Protein AF-A0A914RYQ4-F1 (afdb_monomer_lite)

Structure (mmCIF, N/CA/C/O backbone):
data_AF-A0A914RYQ4-F1
#
_entry.id   AF-A0A914RYQ4-F1
#
loop_
_atom_site.group_PDB
_atom_site.id
_atom_site.type_symbol
_atom_site.label_atom_id
_atom_site.label_alt_id
_atom_site.label_comp_id
_atom_site.label_asym_id
_atom_site.label_entity_id
_atom_site.label_seq_id
_atom_site.pdbx_PDB_ins_code
_atom_site.Cartn_x
_atom_site.Cartn_y
_atom_site.Cartn_z
_atom_site.occupancy
_atom_site.B_iso_or_equiv
_atom_site.auth_seq_id
_atom_site.auth_comp_id
_atom_site.auth_asym_id
_atom_site.auth_atom_id
_atom_site.pdbx_PDB_model_num
ATOM 1 N N . MET A 1 1 ? 11.371 -8.314 2.984 1.00 42.38 1 MET A N 1
ATOM 2 C CA . MET A 1 1 ? 10.171 -8.196 2.128 1.00 42.38 1 MET A CA 1
ATOM 3 C C . MET A 1 1 ? 8.972 -7.875 3.023 1.00 42.38 1 MET A C 1
ATOM 5 O O . MET A 1 1 ? 8.311 -8.781 3.512 1.00 42.38 1 MET A O 1
ATOM 9 N N . LYS A 1 2 ? 8.767 -6.596 3.356 1.00 53.28 2 LYS A N 1
ATOM 10 C CA . LYS A 1 2 ? 7.575 -6.132 4.080 1.00 53.28 2 LYS A CA 1
ATOM 11 C C . LYS A 1 2 ? 6.696 -5.460 3.029 1.00 53.28 2 LYS A C 1
ATOM 13 O O . LYS A 1 2 ? 6.984 -4.333 2.666 1.00 53.28 2 LYS A O 1
ATOM 18 N N . ASN A 1 3 ? 5.696 -6.160 2.491 1.00 68.62 3 ASN A N 1
ATOM 19 C CA . ASN A 1 3 ? 4.798 -5.568 1.482 1.00 68.62 3 ASN A CA 1
ATOM 20 C C . ASN A 1 3 ? 3.392 -5.330 2.055 1.00 68.62 3 ASN A C 1
ATOM 22 O O . ASN A 1 3 ? 2.388 -5.464 1.358 1.00 68.62 3 ASN A O 1
ATOM 26 N N . LEU A 1 4 ? 3.355 -5.043 3.355 1.00 86.38 4 LEU A N 1
ATOM 27 C CA . LEU A 1 4 ? 2.255 -4.380 4.029 1.00 86.38 4 LEU A CA 1
ATOM 28 C C . LEU A 1 4 ? 2.834 -3.059 4.529 1.00 86.38 4 LEU A C 1
ATOM 30 O O . LEU A 1 4 ? 3.714 -3.070 5.391 1.00 86.38 4 LEU A O 1
ATOM 34 N N . GLU A 1 5 ? 2.402 -1.962 3.934 1.00 91.50 5 GLU A N 1
ATOM 35 C CA . GLU A 1 5 ? 2.770 -0.614 4.348 1.00 91.50 5 GLU A CA 1
ATOM 36 C C . GLU A 1 5 ? 1.585 -0.024 5.097 1.00 91.50 5 GLU A C 1
ATOM 38 O O . GLU A 1 5 ? 0.455 -0.133 4.627 1.00 91.50 5 GLU A O 1
ATOM 43 N N . VAL A 1 6 ? 1.837 0.546 6.271 1.00 93.50 6 VAL A N 1
ATOM 44 C CA . VAL A 1 6 ? 0.804 1.149 7.111 1.00 93.50 6 VAL A CA 1
ATOM 45 C C . VAL A 1 6 ? 1.080 2.638 7.179 1.00 93.50 6 VAL A C 1
ATOM 47 O O . VAL A 1 6 ? 2.213 3.037 7.443 1.00 93.50 6 VAL A O 1
ATOM 50 N N . ILE A 1 7 ? 0.051 3.430 6.914 1.00 95.25 7 ILE A N 1
ATOM 51 C CA . ILE A 1 7 ? 0.080 4.887 6.921 1.00 95.25 7 ILE A CA 1
ATOM 52 C C . ILE A 1 7 ? -0.994 5.349 7.899 1.00 95.25 7 ILE A C 1
ATOM 54 O O . ILE A 1 7 ? -2.130 4.883 7.838 1.00 95.25 7 ILE A O 1
ATOM 58 N N . GLU A 1 8 ? -0.641 6.270 8.785 1.00 97.06 8 GLU A N 1
ATOM 59 C CA . GLU A 1 8 ? -1.605 6.970 9.628 1.00 97.06 8 GLU A CA 1
ATOM 60 C C . GLU A 1 8 ? -1.896 8.333 8.998 1.00 97.06 8 GLU A C 1
ATOM 62 O O . GLU A 1 8 ? -0.983 9.111 8.725 1.00 97.06 8 GLU A O 1
ATOM 67 N N . VAL A 1 9 ? -3.169 8.602 8.720 1.00 96.62 9 VAL A N 1
ATOM 68 C CA . VAL A 1 9 ? -3.648 9.923 8.312 1.00 96.62 9 VAL A CA 1
ATOM 69 C C . VAL A 1 9 ? -3.920 10.703 9.588 1.00 96.62 9 VAL A C 1
ATOM 71 O O . VAL A 1 9 ? -4.730 10.274 10.411 1.00 96.62 9 VAL A O 1
ATOM 74 N N . ILE A 1 10 ? -3.219 11.818 9.762 1.00 97.12 10 ILE A N 1
ATOM 75 C CA . ILE A 1 10 ? -3.195 12.597 11.003 1.00 97.12 10 ILE A CA 1
ATOM 76 C C . ILE A 1 10 ? -3.740 14.001 10.729 1.00 97.12 10 ILE A C 1
ATOM 78 O O . ILE A 1 10 ? -3.415 14.596 9.702 1.00 97.12 10 ILE A O 1
ATOM 82 N N . ASP A 1 11 ? -4.529 14.523 11.666 1.00 96.69 11 ASP A N 1
ATOM 83 C CA . ASP A 1 11 ? -4.927 15.931 11.744 1.00 96.69 11 ASP A CA 1
ATOM 84 C C . ASP A 1 11 ? -4.625 16.464 13.154 1.00 96.69 11 ASP A C 1
ATOM 86 O O . ASP A 1 11 ? -5.166 15.985 14.156 1.00 96.69 11 ASP A O 1
ATOM 90 N N . GLY A 1 12 ? -3.682 17.403 13.245 1.00 95.56 12 GLY A N 1
ATOM 91 C CA . GLY A 1 12 ? -3.097 17.832 14.516 1.00 95.56 12 GLY A CA 1
ATOM 92 C C . GLY A 1 12 ? -2.445 16.667 15.272 1.00 95.56 12 GLY A C 1
ATOM 93 O O . GLY A 1 12 ? -1.486 16.067 14.793 1.00 95.56 12 GLY A O 1
ATOM 94 N N . GLU A 1 13 ? -2.969 16.353 16.459 1.00 95.25 13 GLU A N 1
ATOM 95 C CA . GLU A 1 13 ? -2.524 15.225 17.297 1.00 95.25 13 GLU A CA 1
ATOM 96 C C . GLU A 1 13 ? -3.400 13.967 17.132 1.00 95.25 13 GLU A C 1
ATOM 98 O O . GLU A 1 13 ? -3.122 12.929 17.731 1.00 95.25 13 GLU A O 1
ATOM 103 N N . SER A 1 14 ? -4.473 14.042 16.336 1.00 96.31 14 SER A N 1
ATOM 104 C CA . SER A 1 14 ? -5.438 12.951 16.177 1.00 96.31 14 SER A CA 1
ATOM 105 C C . SER A 1 14 ? -5.129 12.096 14.952 1.00 96.31 14 SER A C 1
ATOM 107 O O . SER A 1 14 ? -4.978 12.609 13.844 1.00 96.31 14 SER A O 1
ATOM 109 N N . VAL A 1 15 ? -5.110 10.772 15.127 1.00 96.81 15 VAL A N 1
ATOM 110 C CA . VAL A 1 15 ? -5.104 9.822 14.004 1.00 96.81 15 VAL A CA 1
ATOM 111 C C . VAL A 1 15 ? -6.536 9.668 13.499 1.00 96.81 15 VAL A C 1
ATOM 113 O O . VAL A 1 15 ? -7.386 9.126 14.201 1.00 96.81 15 VAL A O 1
ATOM 116 N N . LEU A 1 16 ? -6.797 10.143 12.282 1.00 96.75 16 LEU A N 1
ATOM 117 C CA . LEU A 1 16 ? -8.107 10.059 11.635 1.00 96.75 16 LEU A CA 1
ATOM 118 C C . LEU A 1 16 ? -8.332 8.717 10.935 1.00 96.75 16 LEU A C 1
ATOM 120 O O . LEU A 1 16 ? -9.468 8.257 10.851 1.00 96.75 16 LEU A O 1
ATOM 124 N N . LEU A 1 17 ? -7.270 8.115 10.389 1.00 96.94 17 LEU A N 1
ATOM 125 C CA . LEU A 1 17 ? -7.376 6.885 9.604 1.00 96.94 17 LEU A CA 1
ATOM 126 C C . LEU A 1 17 ? -6.082 6.071 9.658 1.00 96.94 17 LEU A C 1
ATOM 128 O O . LEU A 1 17 ? -5.001 6.599 9.402 1.00 96.94 17 LEU A O 1
ATOM 132 N N . LYS A 1 18 ? -6.186 4.764 9.889 1.00 97.00 18 LYS A N 1
ATOM 133 C CA . LYS A 1 18 ? -5.107 3.793 9.685 1.00 97.00 18 LYS A CA 1
ATOM 134 C C . LYS A 1 18 ? -5.304 3.086 8.352 1.00 97.00 18 LYS A C 1
ATOM 136 O O . LYS A 1 18 ? -6.165 2.219 8.202 1.00 97.00 18 LYS A O 1
ATOM 141 N N . VAL A 1 19 ? -4.481 3.447 7.378 1.00 97.25 19 VAL A N 1
ATOM 142 C CA . VAL A 1 19 ? -4.501 2.905 6.018 1.00 97.25 19 VAL A CA 1
ATOM 14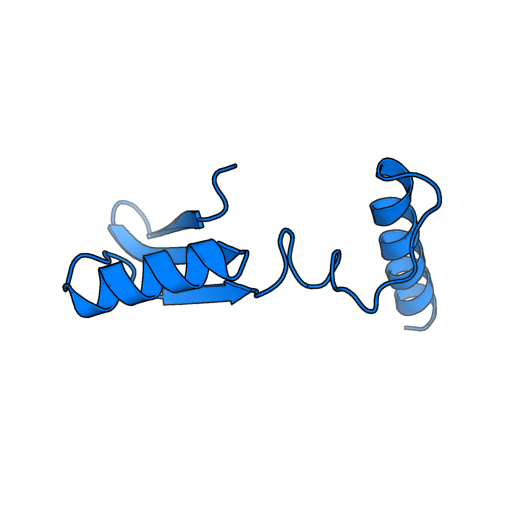3 C C . VAL A 1 19 ? -3.449 1.815 5.874 1.00 97.25 19 VAL A C 1
ATOM 145 O O . VAL A 1 19 ? -2.306 2.002 6.282 1.00 97.25 19 VAL A O 1
ATOM 148 N N . ALA A 1 20 ? -3.792 0.700 5.230 1.00 95.62 20 ALA A N 1
ATOM 149 C CA . ALA A 1 20 ? -2.815 -0.307 4.833 1.00 95.62 20 ALA A CA 1
ATOM 150 C C . ALA A 1 20 ? -2.777 -0.525 3.315 1.00 95.62 20 ALA A C 1
ATOM 152 O O . ALA A 1 20 ? -3.797 -0.802 2.691 1.00 95.62 20 ALA A O 1
ATOM 153 N N . LYS A 1 21 ? -1.578 -0.497 2.727 1.00 95.06 21 LYS A N 1
ATOM 154 C CA . LYS A 1 21 ? -1.321 -0.951 1.353 1.00 95.06 21 LYS A CA 1
ATOM 155 C C . LYS A 1 21 ? -0.739 -2.356 1.392 1.00 95.06 21 LYS A C 1
ATOM 157 O O . LYS A 1 21 ? 0.286 -2.596 2.032 1.00 95.06 21 LYS A O 1
ATOM 162 N N . CYS A 1 22 ? -1.383 -3.301 0.718 1.00 95.00 22 CYS A N 1
ATOM 163 C CA . CYS A 1 22 ? -1.012 -4.710 0.723 1.00 95.00 22 CYS A CA 1
ATOM 164 C C . CYS A 1 22 ? -0.682 -5.194 -0.689 1.00 95.00 22 CYS A C 1
ATOM 166 O O . CYS A 1 22 ? -1.536 -5.184 -1.571 1.00 95.00 22 CYS A O 1
ATOM 168 N N . TYR A 1 23 ? 0.542 -5.686 -0.889 1.00 94.38 23 TYR A N 1
ATOM 169 C CA . TYR A 1 23 ? 1.001 -6.181 -2.186 1.00 94.38 23 TYR A CA 1
ATOM 170 C C . TYR A 1 23 ? 1.319 -7.672 -2.141 1.00 94.38 23 TYR A C 1
ATOM 172 O O . TYR A 1 23 ? 2.023 -8.154 -1.245 1.00 94.38 23 TYR A O 1
ATOM 180 N N . GLY A 1 24 ? 0.917 -8.390 -3.184 1.00 92.25 24 GLY A N 1
ATOM 181 C CA . GLY A 1 24 ? 1.221 -9.802 -3.361 1.00 92.25 24 GLY A CA 1
ATOM 182 C C . GLY A 1 24 ? 0.180 -10.718 -2.723 1.00 92.25 24 GLY A C 1
ATOM 183 O O . GLY A 1 24 ? -0.175 -10.571 -1.553 1.00 92.25 24 GLY A O 1
ATOM 184 N N . PHE A 1 25 ? -0.239 -11.742 -3.468 1.00 90.75 25 PHE A N 1
ATOM 185 C CA . PHE A 1 25 ? -1.297 -12.669 -3.049 1.00 90.75 25 PHE A CA 1
ATOM 186 C C . PHE A 1 25 ? -1.054 -13.328 -1.681 1.00 90.75 25 PHE A C 1
ATOM 188 O O . PHE A 1 25 ? -1.964 -13.408 -0.861 1.00 90.75 25 PHE A O 1
ATOM 195 N N . ARG A 1 26 ? 0.194 -13.709 -1.377 1.00 90.44 26 ARG A N 1
ATOM 196 C CA . ARG A 1 26 ? 0.573 -14.257 -0.061 1.00 90.44 26 ARG A CA 1
ATOM 197 C C . ARG A 1 26 ? 0.239 -13.298 1.090 1.00 90.44 26 ARG A C 1
ATOM 199 O O . ARG A 1 26 ? -0.222 -13.732 2.142 1.00 90.44 26 ARG A O 1
ATOM 206 N N . ASN A 1 27 ? 0.476 -12.000 0.909 1.00 91.56 27 ASN A N 1
ATOM 207 C CA . ASN A 1 27 ? 0.199 -11.005 1.945 1.00 91.56 27 ASN A CA 1
ATOM 208 C C . ASN A 1 27 ? -1.294 -10.708 2.042 1.00 91.56 27 ASN A C 1
ATOM 210 O O . ASN A 1 27 ? -1.797 -10.581 3.155 1.00 91.56 27 ASN A O 1
ATOM 214 N N . ILE A 1 28 ? -2.002 -10.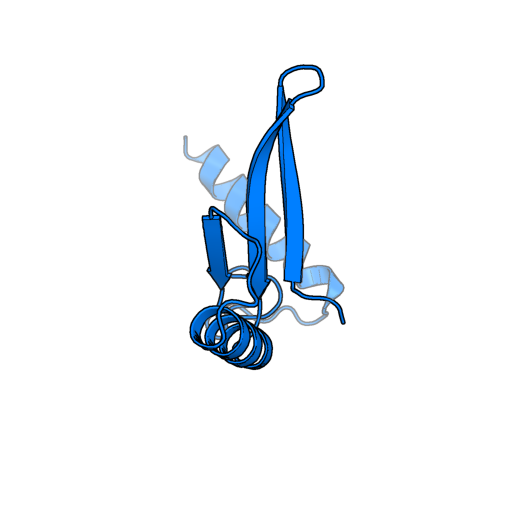694 0.908 1.00 93.56 28 ILE A N 1
ATOM 215 C CA . ILE A 1 28 ? -3.464 -10.571 0.870 1.00 93.56 28 ILE A CA 1
ATOM 216 C C . ILE A 1 28 ? -4.102 -11.703 1.684 1.00 93.56 28 ILE A C 1
ATOM 218 O O . ILE A 1 28 ? -4.940 -11.445 2.544 1.00 93.56 28 ILE A O 1
ATOM 222 N N . GLN A 1 29 ? -3.654 -12.948 1.495 1.00 94.12 29 GLN A N 1
ATOM 223 C CA . GLN A 1 29 ? -4.134 -14.088 2.281 1.00 94.12 29 GLN A CA 1
ATOM 224 C C . GLN A 1 29 ? -3.911 -13.880 3.786 1.00 94.12 29 GLN A C 1
ATOM 226 O O . GLN A 1 29 ? -4.841 -14.048 4.574 1.00 94.12 29 GLN A O 1
ATOM 231 N N . ASN A 1 30 ? -2.708 -13.466 4.192 1.00 92.88 30 ASN A N 1
ATOM 232 C CA . ASN A 1 30 ? -2.400 -13.192 5.599 1.00 92.88 30 ASN A CA 1
ATOM 233 C C . ASN A 1 30 ? -3.261 -12.061 6.179 1.00 92.88 30 ASN A C 1
ATOM 235 O O . ASN A 1 30 ? -3.730 -12.165 7.313 1.00 92.88 30 ASN A O 1
ATOM 239 N N . LEU A 1 31 ? -3.476 -10.992 5.412 1.00 93.75 31 LEU A N 1
ATOM 240 C CA . LEU A 1 31 ? -4.290 -9.850 5.810 1.00 93.75 31 LEU A CA 1
ATOM 241 C C . LEU A 1 31 ? -5.752 -10.250 6.013 1.00 93.75 31 LEU A C 1
ATOM 243 O O . LEU A 1 31 ? -6.308 -9.998 7.079 1.00 93.75 31 LEU A O 1
ATOM 247 N N . VAL A 1 32 ? -6.340 -10.961 5.048 1.00 94.38 32 VAL A N 1
ATOM 248 C CA . VAL A 1 32 ? -7.718 -11.467 5.137 1.00 94.38 32 VAL A CA 1
ATOM 249 C C . VAL A 1 32 ? -7.882 -12.393 6.345 1.00 94.38 32 VAL A C 1
ATOM 251 O O . VAL A 1 32 ? -8.878 -12.307 7.061 1.00 94.38 32 VAL A O 1
ATOM 254 N N . GLN A 1 33 ? -6.900 -13.253 6.631 1.00 95.69 33 GLN A N 1
ATOM 255 C CA . GLN A 1 33 ? -6.929 -14.110 7.822 1.00 95.69 33 GLN A CA 1
ATOM 256 C C . GLN A 1 33 ? -6.851 -13.307 9.130 1.00 95.69 33 GLN A C 1
ATOM 258 O O . GLN A 1 33 ? -7.521 -13.660 10.100 1.00 95.69 33 GLN A O 1
ATOM 263 N N . LYS A 1 34 ? -6.069 -12.219 9.178 1.00 94.25 34 LYS A N 1
ATOM 264 C CA . LYS A 1 34 ? -6.040 -11.307 10.334 1.00 94.25 34 LYS A CA 1
ATOM 265 C C . LYS A 1 34 ? -7.378 -10.591 10.522 1.00 94.25 34 LYS A C 1
ATOM 267 O O . LYS A 1 34 ? -7.874 -10.566 11.644 1.00 94.25 34 LYS A O 1
ATOM 272 N N . MET A 1 35 ? -7.981 -10.091 9.441 1.00 94.00 35 MET A N 1
ATOM 273 C CA . MET A 1 35 ? -9.302 -9.448 9.463 1.00 94.00 35 MET A CA 1
ATOM 274 C C . MET A 1 35 ? -10.383 -10.403 9.974 1.00 94.00 35 MET A C 1
ATOM 276 O O . MET A 1 35 ? -11.092 -10.073 10.917 1.00 94.00 35 MET A O 1
ATOM 280 N N . LYS A 1 36 ? -10.444 -11.634 9.443 1.00 96.12 36 LYS A N 1
ATOM 281 C CA . LYS A 1 36 ? -11.397 -12.666 9.896 1.00 96.12 36 LYS A CA 1
ATOM 282 C C . LYS A 1 36 ? -11.285 -12.996 11.387 1.00 96.12 36 LYS A C 1
ATOM 284 O O . LYS A 1 36 ? -12.259 -13.429 11.987 1.00 96.12 36 LYS A O 1
ATOM 289 N N . ARG A 1 37 ? -10.098 -12.827 11.978 1.00 97.25 37 ARG A N 1
ATOM 290 C CA . ARG A 1 37 ? -9.832 -13.071 13.405 1.00 97.25 37 ARG A CA 1
ATOM 291 C C . ARG A 1 37 ? -10.034 -11.828 14.280 1.00 97.25 37 ARG A C 1
ATOM 293 O O . ARG A 1 37 ? -9.721 -11.902 15.463 1.00 97.25 37 ARG A O 1
ATOM 300 N N . GLY A 1 38 ? -10.472 -10.699 13.714 1.00 95.12 38 GLY A N 1
ATOM 301 C CA . GLY A 1 38 ? -10.597 -9.427 14.433 1.00 95.12 38 GLY A CA 1
ATOM 302 C C . GLY A 1 38 ? -9.254 -8.829 14.870 1.00 95.12 38 GLY A C 1
ATOM 303 O O . GLY A 1 38 ? -9.197 -8.121 15.863 1.00 95.12 38 GLY A O 1
ATOM 304 N N . LYS A 1 39 ? -8.156 -9.158 14.173 1.00 93.12 39 LYS A N 1
ATOM 305 C CA . LYS A 1 39 ? -6.780 -8.725 14.503 1.00 93.12 39 LYS A CA 1
ATOM 306 C C . LYS A 1 39 ? -6.193 -7.737 13.490 1.00 93.12 39 LYS A C 1
ATOM 308 O O . LYS A 1 39 ? -4.974 -7.591 13.413 1.00 93.12 39 LYS A O 1
ATOM 313 N N . ALA A 1 40 ? -7.027 -7.161 12.632 1.00 91.38 40 ALA A N 1
ATOM 314 C CA . ALA A 1 40 ? -6.616 -6.121 11.699 1.00 91.38 40 ALA A CA 1
ATOM 315 C C . ALA A 1 40 ? -7.071 -4.770 12.254 1.00 91.38 40 ALA A C 1
ATOM 317 O O . ALA A 1 40 ? -8.262 -4.572 12.460 1.00 91.38 40 ALA A O 1
ATOM 318 N N . GLU A 1 41 ? -6.117 -3.875 12.493 1.00 92.50 41 GLU A N 1
ATOM 319 C CA . GLU A 1 41 ? -6.337 -2.535 13.055 1.00 92.50 41 GLU A CA 1
ATOM 320 C C . GLU A 1 41 ? -6.194 -1.478 11.948 1.00 92.50 41 GLU A C 1
ATOM 322 O O . GLU A 1 41 ? -5.373 -0.567 12.043 1.00 92.50 41 GLU A O 1
ATOM 327 N N . TYR A 1 42 ? -6.924 -1.667 10.846 1.00 95.19 42 TYR A N 1
ATOM 328 C CA . TYR A 1 42 ? -6.909 -0.774 9.686 1.00 95.19 42 TYR A CA 1
ATOM 329 C C . TYR A 1 42 ? -8.335 -0.380 9.330 1.00 95.19 42 TYR A C 1
ATOM 331 O O . TYR A 1 42 ? -9.205 -1.247 9.243 1.00 95.19 42 TYR A O 1
ATOM 339 N N . ASP A 1 43 ? -8.539 0.902 9.065 1.00 95.81 43 ASP A N 1
ATOM 340 C CA . ASP A 1 43 ? -9.831 1.462 8.672 1.00 95.81 43 ASP A CA 1
ATOM 341 C C . ASP A 1 43 ? -10.042 1.354 7.158 1.00 95.81 43 ASP A C 1
ATOM 343 O O . ASP A 1 43 ? -11.152 1.126 6.680 1.00 95.81 43 ASP A O 1
ATOM 347 N N . TYR A 1 44 ? -8.954 1.468 6.391 1.00 96.06 44 TYR A N 1
ATOM 348 C CA . TYR A 1 44 ? -8.956 1.330 4.940 1.00 96.06 44 TYR A CA 1
ATOM 349 C C . TYR A 1 44 ? -7.789 0.466 4.471 1.00 96.06 44 TYR A C 1
ATOM 351 O O . TYR A 1 44 ? -6.670 0.554 4.983 1.00 96.06 44 TYR A O 1
ATOM 359 N N . VAL A 1 45 ? -8.048 -0.371 3.467 1.00 95.56 45 VAL A N 1
ATOM 360 C CA . VAL A 1 45 ? -7.045 -1.263 2.895 1.00 95.56 45 VAL A CA 1
ATOM 361 C C . VAL A 1 45 ? -7.094 -1.226 1.376 1.00 95.56 45 VAL A C 1
ATOM 363 O O . VAL A 1 45 ? -8.104 -1.574 0.771 1.00 95.56 45 VAL A O 1
ATOM 366 N N . GLU A 1 46 ? -5.952 -0.920 0.766 1.00 95.75 46 GLU A N 1
ATOM 367 C CA . GLU A 1 46 ? -5.721 -1.072 -0.667 1.00 95.75 46 GLU A CA 1
ATOM 368 C C . GLU A 1 46 ? -4.956 -2.376 -0.942 1.00 95.75 46 GLU A C 1
ATOM 370 O O . GLU A 1 46 ? -3.909 -2.646 -0.345 1.00 95.75 46 GLU A O 1
ATOM 375 N N . VAL A 1 47 ? -5.475 -3.209 -1.848 1.00 95.19 47 VAL A N 1
ATOM 376 C CA . VAL A 1 47 ? -4.910 -4.526 -2.181 1.00 95.19 47 VAL A CA 1
ATOM 377 C C . VAL A 1 47 ? -4.450 -4.588 -3.632 1.00 95.19 47 VAL A C 1
ATOM 379 O O . VAL A 1 47 ? -5.202 -4.309 -4.559 1.00 95.19 47 VAL A O 1
ATOM 382 N N . MET A 1 48 ? -3.218 -5.048 -3.838 1.00 95.19 48 MET A N 1
ATOM 383 C CA . MET A 1 48 ? -2.626 -5.261 -5.155 1.00 95.19 48 MET A CA 1
ATOM 384 C C . MET A 1 48 ? -2.089 -6.686 -5.264 1.00 95.19 48 MET A C 1
ATOM 386 O O . MET A 1 48 ? -1.260 -7.127 -4.468 1.00 95.19 48 MET A O 1
ATOM 390 N N . ALA A 1 49 ? -2.539 -7.432 -6.274 1.00 92.81 49 ALA A N 1
ATOM 391 C CA . ALA A 1 49 ? -2.145 -8.832 -6.444 1.00 92.81 49 ALA A CA 1
ATOM 392 C C . ALA A 1 49 ? -0.657 -8.997 -6.797 1.00 92.81 49 ALA A C 1
ATOM 394 O O . ALA A 1 49 ? -0.017 -9.948 -6.341 1.00 92.81 49 ALA A O 1
ATOM 395 N N . CYS A 1 50 ? -0.101 -8.070 -7.583 1.00 90.12 50 CYS A N 1
ATOM 396 C CA . CYS A 1 50 ? 1.300 -8.097 -7.994 1.00 90.12 50 CYS A CA 1
ATOM 397 C C . CYS A 1 50 ? 2.197 -7.410 -6.948 1.00 90.12 50 CYS A C 1
ATOM 399 O O . CYS A 1 50 ? 1.839 -6.344 -6.436 1.00 90.12 50 CYS A O 1
ATOM 401 N N . PRO A 1 51 ? 3.383 -7.969 -6.638 1.00 87.44 51 PRO A N 1
ATOM 402 C CA . PRO A 1 51 ? 4.415 -7.222 -5.921 1.00 87.44 51 PRO A CA 1
ATOM 403 C C . PRO A 1 51 ? 4.740 -5.937 -6.689 1.00 87.44 51 PRO A C 1
ATOM 405 O O . PRO A 1 51 ? 4.861 -6.015 -7.905 1.00 87.44 51 PRO A O 1
ATOM 408 N N . ALA A 1 52 ? 4.895 -4.799 -6.007 1.00 84.50 52 ALA A N 1
ATOM 409 C CA . ALA A 1 52 ? 5.112 -3.479 -6.624 1.00 84.50 52 ALA A CA 1
ATOM 410 C C . ALA A 1 52 ? 3.966 -2.971 -7.535 1.00 84.50 52 ALA A C 1
ATOM 412 O O . ALA A 1 52 ? 4.162 -2.057 -8.330 1.00 84.50 52 ALA A O 1
ATOM 413 N N . GLY A 1 53 ? 2.759 -3.535 -7.408 1.00 88.19 53 GLY A N 1
ATOM 414 C CA . GLY A 1 53 ? 1.568 -3.039 -8.098 1.00 88.19 53 GLY A CA 1
ATOM 415 C C . GLY A 1 53 ? 1.584 -3.284 -9.609 1.00 88.19 53 GLY A C 1
ATOM 416 O O . GLY A 1 53 ? 2.261 -4.184 -10.112 1.00 88.19 53 GLY A O 1
ATOM 417 N N . CYS A 1 54 ? 0.801 -2.492 -10.342 1.00 88.88 54 CYS A N 1
ATOM 418 C CA . CYS A 1 54 ? 0.572 -2.670 -11.781 1.00 88.88 54 CYS A CA 1
ATOM 419 C C . CYS A 1 54 ? 1.840 -2.514 -12.638 1.00 88.88 54 CYS A C 1
ATOM 421 O O . CYS A 1 54 ? 1.953 -3.159 -13.683 1.00 88.88 54 CYS A O 1
ATOM 423 N N . ALA A 1 55 ? 2.815 -1.726 -12.172 1.00 84.00 55 ALA A N 1
ATOM 424 C CA . ALA A 1 55 ? 4.121 -1.531 -12.810 1.00 84.00 55 ALA A CA 1
ATOM 425 C C . ALA A 1 55 ? 4.921 -2.838 -12.974 1.00 84.00 55 ALA A C 1
ATOM 427 O O . ALA A 1 55 ? 5.768 -2.962 -13.855 1.00 84.00 55 ALA A O 1
ATOM 428 N N . ASN A 1 56 ? 4.640 -3.839 -12.140 1.00 84.81 56 ASN A N 1
ATOM 429 C CA . ASN A 1 56 ? 5.256 -5.163 -12.192 1.00 84.81 56 ASN A CA 1
ATOM 430 C C . ASN A 1 56 ? 4.214 -6.256 -12.511 1.00 84.81 56 ASN A C 1
ATOM 432 O O . ASN A 1 56 ? 4.350 -7.413 -12.109 1.00 84.81 56 ASN A O 1
ATOM 436 N N . GLY A 1 57 ? 3.145 -5.880 -13.217 1.00 88.62 57 GLY A N 1
ATOM 437 C CA . GLY A 1 57 ? 2.128 -6.808 -13.697 1.00 88.62 57 GLY A CA 1
ATOM 438 C C . GLY A 1 57 ? 2.678 -7.785 -14.738 1.00 88.62 57 GLY A C 1
ATOM 439 O O . GLY A 1 57 ? 3.552 -7.445 -15.533 1.00 88.62 57 GLY A O 1
ATOM 440 N N . GLY A 1 58 ? 2.132 -9.003 -14.774 1.00 89.00 58 GLY A N 1
ATOM 441 C CA . GLY A 1 58 ? 2.588 -10.051 -15.698 1.00 89.00 58 GLY A CA 1
ATOM 442 C C . GLY A 1 58 ? 2.420 -9.719 -17.188 1.00 89.00 58 GLY A C 1
ATOM 443 O O . GLY A 1 58 ? 3.097 -10.326 -18.011 1.00 89.00 58 GLY A O 1
ATOM 444 N N . GLY A 1 59 ? 1.554 -8.756 -17.522 1.00 89.38 59 GLY A N 1
ATOM 445 C CA . GLY A 1 59 ? 1.343 -8.262 -18.887 1.00 89.38 59 GLY A CA 1
ATOM 446 C C . GLY A 1 59 ? 2.247 -7.096 -19.301 1.00 89.38 59 GLY A C 1
ATOM 447 O O . GLY A 1 59 ? 2.120 -6.616 -20.421 1.00 89.38 59 GLY A O 1
ATOM 448 N N . GLN A 1 60 ? 3.134 -6.617 -18.424 1.00 86.38 60 GLN A N 1
ATOM 449 C CA . GLN A 1 60 ? 4.055 -5.529 -18.759 1.00 86.38 60 GLN A CA 1
ATOM 450 C C . GLN A 1 60 ? 5.156 -6.000 -19.718 1.00 86.38 60 GLN A C 1
ATOM 452 O O . GLN A 1 60 ? 5.607 -7.149 -19.659 1.00 86.38 60 GLN A O 1
ATOM 457 N N . ILE A 1 61 ? 5.643 -5.084 -20.560 1.00 84.81 61 ILE A N 1
ATOM 458 C CA . ILE A 1 61 ? 6.814 -5.336 -21.407 1.00 84.81 61 ILE A CA 1
ATOM 459 C C . ILE A 1 61 ? 8.020 -5.587 -20.497 1.00 84.81 61 ILE A C 1
ATOM 461 O O . ILE A 1 61 ? 8.332 -4.803 -19.596 1.00 84.81 61 ILE A O 1
ATOM 465 N N . ARG A 1 62 ? 8.711 -6.709 -20.716 1.00 82.62 62 ARG A N 1
ATOM 466 C CA . ARG A 1 62 ? 9.910 -7.040 -19.946 1.00 82.62 62 ARG A CA 1
ATOM 467 C C . ARG A 1 62 ? 11.077 -6.199 -20.445 1.00 82.62 62 ARG A C 1
ATOM 469 O O . ARG A 1 62 ? 11.475 -6.316 -21.597 1.00 82.62 62 ARG A O 1
ATOM 476 N N . ALA A 1 63 ? 11.645 -5.394 -19.556 1.00 83.12 63 ALA A N 1
ATOM 477 C CA . ALA A 1 63 ? 12.947 -4.794 -19.792 1.00 83.12 63 ALA A CA 1
ATOM 478 C C . ALA A 1 63 ? 14.046 -5.870 -19.743 1.00 83.12 63 ALA A C 1
ATOM 480 O O . ALA A 1 63 ? 13.935 -6.836 -18.984 1.00 83.12 63 ALA A O 1
ATOM 481 N N . GLU A 1 64 ? 15.118 -5.681 -20.514 1.00 84.62 64 GLU A N 1
ATOM 482 C CA . GLU A 1 64 ? 16.280 -6.584 -20.516 1.00 84.62 64 GLU A CA 1
ATOM 483 C C . GLU A 1 64 ? 16.975 -6.645 -19.149 1.00 84.62 64 GLU A C 1
ATOM 485 O O . GLU A 1 64 ? 17.511 -7.680 -18.756 1.00 84.62 64 GLU A O 1
ATOM 490 N N . LYS A 1 65 ? 16.938 -5.535 -18.403 1.00 85.19 65 LYS A N 1
ATOM 491 C CA . LYS A 1 65 ? 17.491 -5.412 -17.052 1.00 85.19 65 LYS A CA 1
ATOM 492 C C . LYS A 1 65 ? 16.442 -4.865 -16.087 1.00 85.19 65 LYS A C 1
ATOM 494 O O . LYS A 1 65 ? 15.552 -4.110 -16.476 1.00 85.19 65 LYS A O 1
ATOM 499 N N . A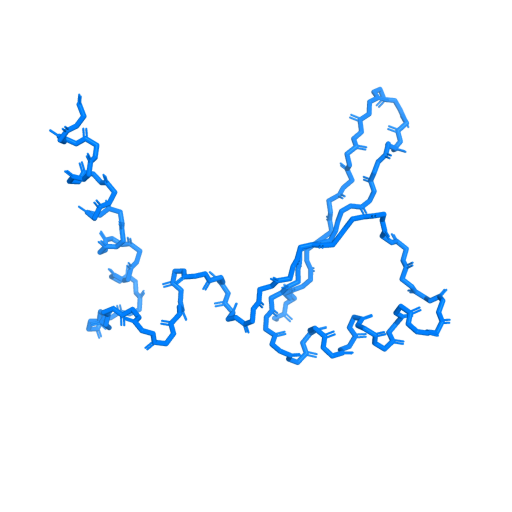LA A 1 66 ? 16.543 -5.249 -14.815 1.00 76.06 66 ALA A N 1
ATOM 500 C CA . ALA A 1 66 ? 15.558 -4.887 -13.794 1.00 76.06 66 ALA A CA 1
ATOM 501 C C . ALA A 1 66 ? 15.480 -3.369 -13.537 1.00 76.06 66 ALA A C 1
ATOM 503 O O . ALA A 1 66 ? 14.389 -2.842 -13.334 1.00 76.06 66 ALA A O 1
ATOM 504 N N . ASP A 1 67 ? 16.615 -2.671 -13.595 1.00 79.69 67 ASP A N 1
ATOM 505 C CA . ASP A 1 67 ? 16.745 -1.217 -13.426 1.00 79.69 67 ASP A CA 1
ATOM 506 C C . ASP A 1 67 ? 16.153 -0.414 -14.596 1.00 79.69 67 ASP A C 1
ATOM 508 O O . ASP A 1 67 ? 15.765 0.742 -14.437 1.00 79.69 67 ASP A O 1
ATOM 512 N N . MET A 1 68 ? 16.029 -1.036 -15.768 1.00 85.81 68 MET A N 1
ATOM 513 C CA . MET A 1 68 ? 15.473 -0.409 -16.968 1.00 85.81 68 MET A CA 1
ATOM 514 C C . MET A 1 68 ? 13.941 -0.417 -17.002 1.00 85.81 68 MET A C 1
ATOM 516 O O . MET A 1 68 ? 13.349 0.324 -17.783 1.00 85.81 68 MET A O 1
ATOM 520 N N . ARG A 1 69 ? 13.282 -1.223 -16.157 1.00 83.56 69 ARG A N 1
ATOM 521 C CA . ARG A 1 69 ? 11.812 -1.301 -16.118 1.00 83.56 69 ARG A CA 1
ATOM 522 C C . ARG A 1 69 ? 11.179 0.041 -15.764 1.00 83.56 69 ARG A C 1
ATOM 524 O O . ARG A 1 69 ? 10.225 0.433 -16.423 1.00 83.56 69 ARG A O 1
ATOM 531 N N . GLN A 1 70 ? 11.715 0.728 -14.754 1.00 83.88 70 GLN A N 1
ATOM 532 C CA . GLN A 1 70 ? 11.172 2.015 -14.321 1.00 83.88 70 GLN A CA 1
ATOM 533 C C . GLN A 1 70 ? 11.288 3.052 -15.441 1.00 83.88 70 GLN A C 1
ATOM 535 O O . GLN A 1 70 ? 10.284 3.622 -15.838 1.00 83.88 70 GLN A O 1
ATOM 540 N N . LYS A 1 71 ? 12.468 3.159 -16.065 1.00 88.19 71 LYS A N 1
ATOM 541 C CA . LYS A 1 71 ? 12.702 4.065 -17.202 1.00 88.19 71 LYS A CA 1
ATOM 542 C C . LYS A 1 71 ? 11.745 3.826 -18.371 1.00 88.19 71 LYS A C 1
ATOM 544 O O . LYS A 1 71 ? 11.326 4.773 -19.026 1.00 88.19 71 LYS A O 1
ATOM 549 N N . LEU A 1 72 ? 11.419 2.562 -18.659 1.00 87.69 72 LEU A N 1
ATOM 550 C CA . LEU A 1 72 ? 10.468 2.234 -19.719 1.00 87.69 72 LEU A CA 1
ATOM 551 C C . LEU A 1 72 ? 9.062 2.735 -19.37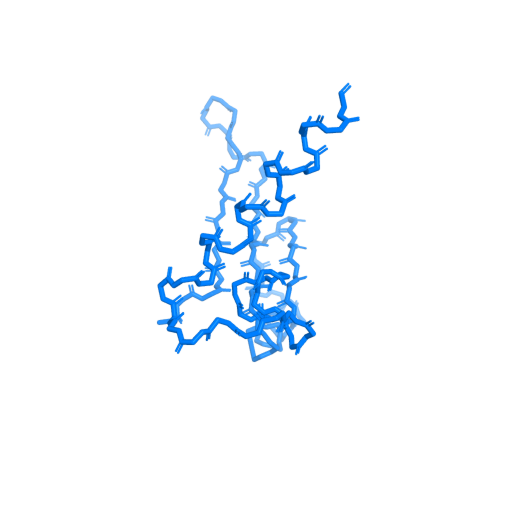0 1.00 87.69 72 LEU A C 1
ATOM 553 O O . LEU A 1 72 ? 8.403 3.312 -20.230 1.00 87.69 72 LEU A O 1
ATOM 557 N N . LEU A 1 73 ? 8.623 2.541 -18.124 1.00 86.75 73 LEU A N 1
ATOM 558 C CA . LEU A 1 73 ? 7.328 3.033 -17.651 1.00 86.75 73 LEU A CA 1
ATOM 559 C C . LEU A 1 73 ? 7.272 4.564 -17.665 1.00 86.75 73 LEU A C 1
ATOM 561 O O . LEU A 1 73 ? 6.311 5.111 -18.197 1.00 86.75 73 LEU A O 1
ATOM 565 N N . ASP A 1 74 ? 8.318 5.232 -17.178 1.00 89.06 74 ASP A N 1
ATOM 566 C CA . ASP A 1 74 ? 8.427 6.695 -17.195 1.00 89.06 74 ASP A CA 1
ATOM 567 C C . ASP A 1 74 ? 8.311 7.218 -18.637 1.00 89.06 74 ASP A C 1
ATOM 569 O O . ASP A 1 74 ? 7.495 8.085 -18.922 1.00 89.06 74 ASP A O 1
ATOM 573 N N . SER A 1 75 ? 8.989 6.574 -19.598 1.00 91.44 75 SER A N 1
ATOM 574 C CA . SER A 1 75 ? 8.911 6.972 -21.012 1.00 91.44 75 SER A CA 1
ATOM 575 C C . SER A 1 75 ? 7.515 6.835 -21.637 1.00 91.44 75 SER A C 1
ATOM 577 O O . SER A 1 75 ? 7.213 7.505 -22.624 1.00 91.44 75 SER A O 1
ATOM 579 N N . VAL A 1 76 ? 6.669 5.937 -21.116 1.00 88.75 76 VAL A N 1
ATOM 580 C CA . VAL A 1 76 ? 5.271 5.800 -21.557 1.00 88.75 76 VAL A CA 1
ATOM 581 C C . VAL A 1 76 ? 4.437 6.953 -21.010 1.00 88.75 76 VAL A C 1
ATOM 583 O O . VAL A 1 76 ? 3.620 7.498 -21.752 1.00 88.75 76 VAL A O 1
ATOM 586 N N . VAL A 1 77 ? 4.661 7.334 -19.750 1.00 90.25 77 VAL A N 1
ATOM 587 C CA . VAL A 1 77 ? 3.995 8.479 -19.115 1.00 90.25 77 VAL A CA 1
ATOM 588 C C . VAL A 1 77 ? 4.385 9.772 -19.824 1.00 90.25 77 VAL A C 1
ATOM 590 O O . VAL A 1 77 ? 3.496 10.476 -20.291 1.00 90.25 77 VAL A O 1
ATOM 593 N N . ASP A 1 78 ? 5.682 10.011 -20.035 1.00 94.81 78 ASP A N 1
ATOM 594 C CA . ASP A 1 78 ? 6.185 11.206 -20.724 1.00 94.81 78 ASP A CA 1
ATOM 595 C C . ASP A 1 78 ? 5.537 11.368 -22.108 1.00 94.81 78 ASP A C 1
ATOM 597 O O . ASP A 1 78 ? 5.050 12.436 -22.473 1.00 94.81 78 ASP A O 1
ATOM 601 N N . LYS A 1 79 ? 5.473 10.282 -22.891 1.00 94.62 79 LYS A N 1
ATOM 602 C CA . LYS A 1 79 ? 4.837 10.302 -24.218 1.00 94.62 79 LYS A CA 1
ATOM 603 C C . LYS A 1 79 ? 3.341 10.572 -24.157 1.00 94.62 79 LYS A C 1
ATOM 605 O O . LYS A 1 79 ? 2.821 11.188 -25.079 1.00 94.62 79 LYS A O 1
ATOM 610 N N . TYR A 1 80 ? 2.649 10.067 -23.138 1.00 93.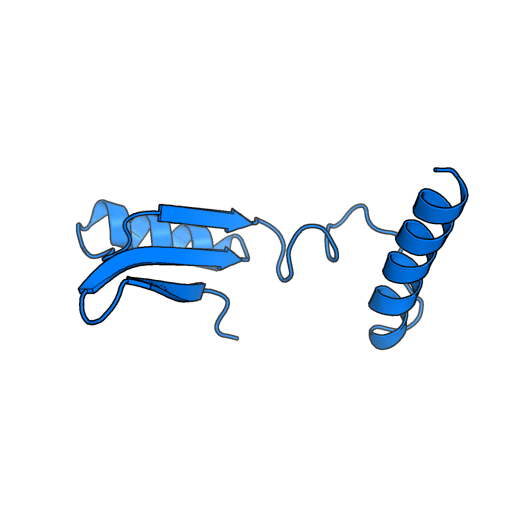94 80 TYR A N 1
ATOM 611 C CA . TYR A 1 80 ? 1.227 10.334 -22.951 1.00 93.94 80 TYR A CA 1
ATOM 612 C C . TYR A 1 80 ? 0.990 11.808 -22.610 1.00 93.94 80 TYR A C 1
ATOM 614 O O . TYR A 1 80 ? 0.109 12.428 -23.194 1.00 93.94 80 TYR A O 1
ATOM 622 N N . GLU A 1 81 ? 1.810 12.387 -21.733 1.00 96.44 81 GLU A N 1
ATOM 623 C CA . GLU A 1 81 ? 1.721 13.801 -21.359 1.00 96.44 81 GLU A CA 1
ATOM 624 C C . GLU A 1 81 ? 2.041 14.740 -22.524 1.00 96.44 81 GLU A C 1
ATOM 626 O O . GLU A 1 81 ? 1.392 15.766 -22.668 1.00 96.44 81 GLU A O 1
ATOM 631 N N . MET A 1 82 ? 2.964 14.367 -23.416 1.00 95.50 82 MET A N 1
ATOM 632 C CA . MET A 1 82 ? 3.235 15.121 -24.649 1.00 95.50 82 MET A CA 1
ATOM 633 C C . MET A 1 82 ? 2.049 15.173 -25.632 1.00 95.50 82 MET A C 1
ATOM 635 O O . MET A 1 82 ? 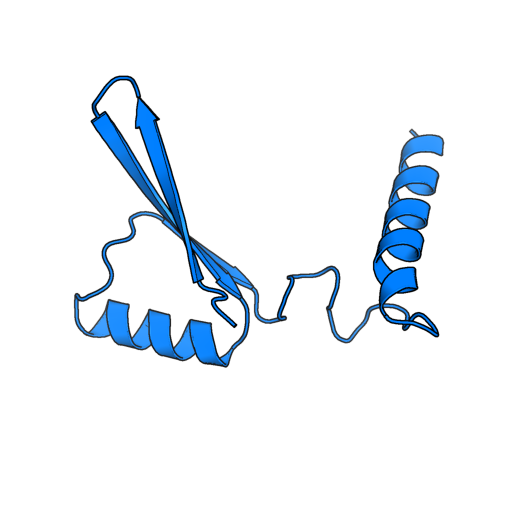2.102 15.932 -26.600 1.00 95.50 82 MET A O 1
ATOM 639 N N . LEU A 1 83 ? 1.029 14.329 -25.447 1.00 92.69 83 LEU A N 1
ATOM 640 C CA . LEU A 1 83 ? -0.181 14.305 -26.277 1.00 92.69 83 LEU A CA 1
ATOM 641 C C . LEU A 1 83 ? -1.338 15.122 -25.681 1.00 92.69 83 LEU A C 1
ATOM 643 O O . LEU A 1 83 ? -2.370 15.244 -26.345 1.00 92.69 83 LEU A O 1
ATOM 647 N N . LEU A 1 84 ? -1.185 15.630 -24.454 1.00 83.44 84 LEU A N 1
ATOM 648 C CA . LEU A 1 84 ? -2.141 16.510 -23.776 1.00 83.44 84 LEU A CA 1
ATOM 649 C C . LEU A 1 84 ? -1.795 17.983 -24.025 1.00 83.44 84 LEU A C 1
ATOM 651 O O . LEU A 1 84 ? -2.758 18.775 -24.129 1.00 83.44 84 LEU A O 1
#

InterPro domains:
  IPR004108 Iron hydrogenase, large subunit, C-terminal [PF02906] (10-58)
  IPR009016 Iron hydrogenase [SSF53920] (9-73)
  IPR050340 Cytosolic Fe-S Cluster Assembly Factor [PTHR11615] (9-79)

Sequence (84 aa):
MKNLEVIEVIDGESVLLKVAKCYGFRNIQNLVQKMKRGKAEYDYVEVMACPAGCANGGGQIRAEKADMRQKLLDSVVDKYEMLL

Radius of gyration: 16.97 Å; chains: 1; bounding box: 29×32×44 Å

Organism: Parascaris equorum (NCBI:txid6256)

Foldseek 3Di:
DPQWDWDFDDDDHDGPFIEIEHEAPVRVVVQVVCVVVVNDPGPYYHYAHHDVHPLRDPPDDDDPDPVCSVVVVVVVVVVVVVVD

Secondary structure (DSSP, 8-state):
---EEEEEEEETTEEEEEEEEEESHHHHHHHHHHHHTT----SEEEEESSTTGGGG-TTSPPPSSTTHHHHHHHHHHHHHHTT-

pLDDT: mean 90.23, std 8.56, range [42.38, 97.25]